Protein AF-A0A7Y3X0U9-F1 (afdb_monomer_lite)

Foldseek 3Di:
DDDPVVVVVVVVVVVVVVVPDPLVQQADPVRDGDPCLLVDPLLQQLLVLVLVLVLCCLLPVPLPLVPPPVVVVVVCVVVPVDPDLVRVQVVVVVVLNPPSSVNVVSVVSNVVSVVVSCVSPVSCVVVVVNNVVVSVVSRDSDQDPVNSVVSNVSSVVSVVVVD

Secondary structure (DSSP, 8-state):
----HHHHHHHHHHHHHHSS-----SB-TTSPBPGGGGG-HHHHHHHHHHHHHHHHHHH-SSS-GGGS-HHHHHHHHHTTS-SSHHHHHHHHHHTT-TTHHHHHHHHHHHHHHHHHHHHH-HHHHHTHHHHHHHHHHH-S----HHHHHHHHHHHHHHHHTT-

Radius of gyration: 23.31 Å; chains: 1; bounding box: 73×42×54 Å

Sequence (163 aa):
MKINIKSLIVVLISFLTFLSCTRDEVINKNGEISQELTKDPLFESMDKAYSKYLEDMIKYPRDNVNQISDKKFKKDLELNKFKSFNDYAKAKEKAGYVDFGKRIRNLIAFKAAEEKLFQKYPELKVNKKKFYSFFIKNRRSQIGDERMKQLLLGRKEIQLKKI

Structure (mmCIF, N/CA/C/O backbone):
data_AF-A0A7Y3X0U9-F1
#
_entry.id   AF-A0A7Y3X0U9-F1
#
loop_
_atom_site.group_PDB
_atom_site.id
_atom_site.type_symbol
_atom_s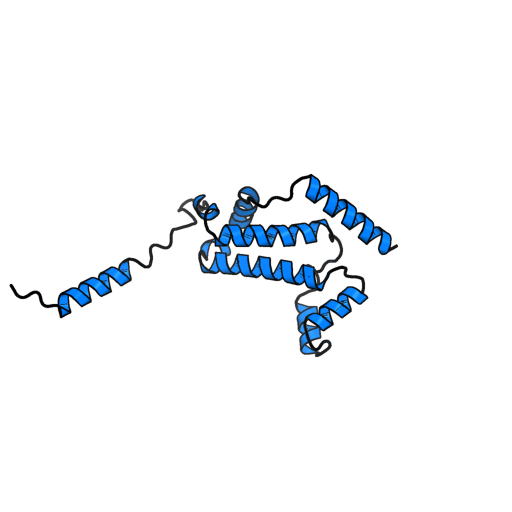ite.label_atom_id
_atom_site.label_alt_id
_atom_site.label_comp_id
_atom_site.label_asym_id
_atom_site.label_entity_id
_atom_site.label_seq_id
_atom_site.pdbx_PDB_ins_code
_atom_site.Cartn_x
_atom_site.Cartn_y
_atom_site.Cartn_z
_atom_site.occupancy
_atom_site.B_iso_or_equiv
_atom_site.auth_seq_id
_atom_site.auth_comp_id
_atom_site.auth_asym_id
_atom_site.auth_atom_id
_atom_site.pdbx_PDB_model_num
ATOM 1 N N . MET A 1 1 ? -49.341 -30.588 26.662 1.00 48.94 1 MET A N 1
ATOM 2 C CA . MET A 1 1 ? -49.182 -29.335 25.888 1.00 48.94 1 MET A CA 1
ATOM 3 C C . MET A 1 1 ? -48.378 -29.652 24.630 1.00 48.94 1 MET A C 1
ATOM 5 O O . MET A 1 1 ? -47.217 -30.014 24.758 1.00 48.94 1 MET A O 1
ATOM 9 N N . LYS A 1 2 ? -48.985 -29.642 23.433 1.00 47.41 2 LYS A N 1
ATOM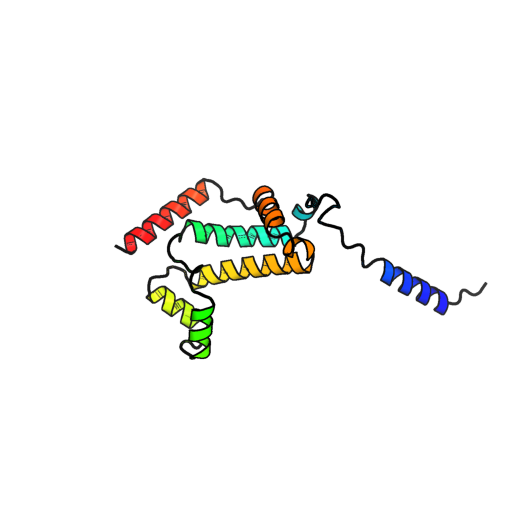 10 C CA . LYS A 1 2 ? -48.252 -29.885 22.175 1.00 47.41 2 LYS A CA 1
ATOM 11 C C . LYS A 1 2 ? -47.637 -28.564 21.716 1.00 47.41 2 LYS A C 1
ATOM 13 O O . LYS A 1 2 ? -48.366 -27.656 21.333 1.00 47.41 2 LYS A O 1
ATOM 18 N N . ILE A 1 3 ? -46.313 -28.450 21.795 1.00 57.47 3 ILE A N 1
ATOM 19 C CA . ILE A 1 3 ? -45.589 -27.287 21.276 1.00 57.47 3 ILE A CA 1
ATOM 20 C C . ILE A 1 3 ? -45.704 -27.325 19.751 1.00 57.47 3 ILE A C 1
ATOM 22 O O . ILE A 1 3 ? -45.312 -28.301 19.111 1.00 57.47 3 ILE A O 1
ATOM 26 N N . ASN A 1 4 ? -46.291 -26.282 19.168 1.00 62.59 4 ASN A N 1
ATOM 27 C CA . ASN A 1 4 ? -46.439 -26.174 17.726 1.00 62.59 4 ASN A CA 1
ATOM 28 C C . ASN A 1 4 ? -45.077 -25.804 17.122 1.00 62.59 4 ASN A C 1
ATOM 30 O O . ASN A 1 4 ? -44.650 -24.652 17.180 1.00 62.59 4 ASN A O 1
ATOM 34 N N . ILE A 1 5 ? -44.381 -26.801 16.570 1.00 66.25 5 ILE A N 1
ATOM 35 C CA . ILE A 1 5 ? -43.025 -26.681 16.004 1.00 66.25 5 ILE A CA 1
ATOM 36 C C . ILE A 1 5 ? -42.941 -25.547 14.968 1.00 66.25 5 ILE A C 1
ATOM 38 O O . ILE A 1 5 ? -41.925 -24.860 14.889 1.00 66.25 5 ILE A O 1
ATOM 42 N N . LYS A 1 6 ? -44.032 -25.274 14.236 1.00 62.84 6 LYS A N 1
ATOM 43 C CA . LYS A 1 6 ? -44.099 -24.161 13.277 1.00 62.84 6 LYS A CA 1
ATOM 44 C C . LYS A 1 6 ? -43.942 -22.792 13.951 1.00 62.84 6 LYS A C 1
ATOM 46 O O . LYS A 1 6 ? -43.264 -21.931 13.404 1.00 62.84 6 LYS A O 1
ATOM 51 N N . SER A 1 7 ? -44.496 -22.603 15.149 1.00 59.84 7 SER A N 1
ATOM 52 C CA . SER A 1 7 ? -44.334 -21.362 15.920 1.00 59.84 7 SER A CA 1
ATOM 53 C C . SER A 1 7 ? -42.931 -21.233 16.516 1.00 59.84 7 SER A C 1
ATOM 55 O O . SER A 1 7 ? -42.394 -20.132 16.561 1.00 59.84 7 SER A O 1
ATOM 57 N N . LEU A 1 8 ? -42.302 -22.348 16.909 1.00 61.34 8 LEU A N 1
ATOM 58 C CA . LEU A 1 8 ? -40.934 -22.349 17.437 1.00 61.34 8 LEU A CA 1
ATOM 59 C C . LEU A 1 8 ? -39.911 -21.934 16.364 1.00 61.34 8 LEU A C 1
ATOM 61 O O . LEU A 1 8 ? -39.004 -21.158 16.644 1.00 61.34 8 LEU A O 1
ATOM 65 N N . ILE A 1 9 ? -40.095 -22.395 15.122 1.00 65.94 9 ILE A N 1
ATOM 66 C CA . ILE A 1 9 ? -39.219 -22.065 13.987 1.00 65.94 9 ILE A CA 1
ATOM 67 C C . ILE A 1 9 ? -39.328 -20.582 13.608 1.00 65.94 9 ILE A C 1
ATOM 69 O O . ILE A 1 9 ? -38.312 -19.943 13.354 1.00 65.94 9 ILE A O 1
ATOM 73 N N . VAL A 1 10 ? -40.532 -20.002 13.618 1.00 63.84 10 VAL A N 1
ATOM 74 C CA . VAL A 1 10 ? -40.726 -18.574 13.302 1.00 63.84 10 VAL A CA 1
ATOM 75 C C . VAL A 1 10 ? -40.067 -17.674 14.351 1.00 63.84 10 VAL A C 1
ATOM 77 O O . VAL A 1 10 ? -39.431 -16.686 13.985 1.00 63.84 10 VAL A O 1
ATOM 80 N N . VAL A 1 11 ? -40.141 -18.038 15.637 1.00 61.50 11 VAL A N 1
ATOM 81 C CA . VAL A 1 11 ? -39.447 -17.325 16.727 1.00 61.50 11 VAL A CA 1
ATOM 82 C C . VAL A 1 11 ? -37.925 -17.471 16.607 1.00 61.50 11 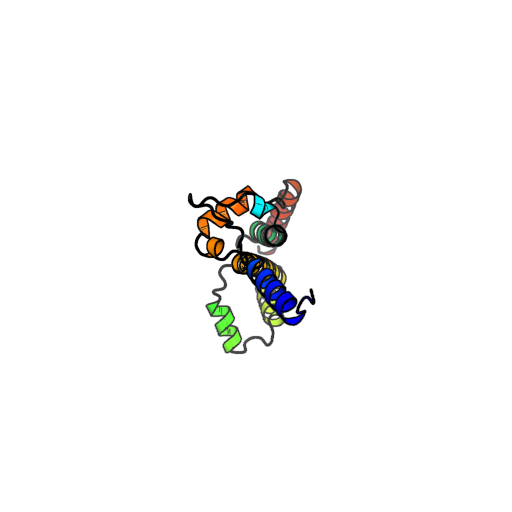VAL A C 1
ATOM 84 O O . VAL A 1 11 ? -37.195 -16.506 16.814 1.00 61.50 11 VAL A O 1
ATOM 87 N N . LEU A 1 12 ? -37.434 -18.648 16.207 1.00 53.78 12 LEU A N 1
ATOM 88 C CA . LEU A 1 12 ? -36.002 -18.897 16.024 1.00 53.78 12 LEU A CA 1
ATOM 89 C C . LEU A 1 12 ? -35.421 -18.115 14.832 1.00 53.78 12 LEU A C 1
ATOM 91 O O . LEU A 1 12 ? -34.347 -17.531 14.944 1.00 53.78 12 LEU A O 1
ATOM 95 N N . ILE A 1 13 ? -36.143 -18.059 13.706 1.00 58.31 13 ILE A N 1
ATOM 96 C CA . ILE A 1 13 ? -35.730 -17.310 12.507 1.00 58.31 13 ILE A CA 1
ATOM 97 C C . ILE A 1 13 ? -35.746 -15.803 12.781 1.00 58.31 13 ILE A C 1
ATOM 99 O O . ILE A 1 13 ? -34.822 -15.103 12.373 1.00 58.31 13 ILE A O 1
ATOM 103 N N . SER A 1 14 ? -36.739 -15.307 13.524 1.00 55.78 14 SER A N 1
ATOM 104 C CA . SER A 1 14 ? -36.769 -13.895 13.921 1.00 55.78 14 SER A CA 1
ATOM 105 C C . SER A 1 14 ? -35.627 -13.553 14.887 1.00 55.78 14 SER A C 1
ATOM 107 O O . SER A 1 14 ? -34.934 -12.563 14.657 1.00 55.78 14 SER A O 1
ATOM 109 N N . PHE A 1 15 ? -35.307 -14.408 15.867 1.00 51.75 15 PHE A N 1
ATOM 110 C CA . PHE A 1 15 ? -34.118 -14.230 16.719 1.00 51.75 15 PHE A CA 1
ATOM 111 C C . PHE A 1 15 ? -32.796 -14.233 15.930 1.00 51.75 15 PHE A C 1
ATOM 113 O O . PHE A 1 15 ? -31.916 -13.418 16.204 1.00 51.75 15 PHE A O 1
ATOM 120 N N . LEU A 1 16 ? -32.663 -15.094 14.915 1.00 51.25 16 LEU A N 1
ATOM 121 C CA . LEU A 1 16 ? -31.469 -15.163 14.062 1.00 51.25 16 LEU A CA 1
ATOM 122 C C . LEU A 1 16 ? -31.290 -13.918 13.178 1.00 51.25 16 LEU A C 1
ATOM 124 O O . LEU A 1 16 ? -30.155 -13.535 12.907 1.00 51.25 16 LEU A O 1
ATOM 128 N N . THR A 1 17 ? -32.375 -13.243 12.783 1.00 49.28 17 THR A N 1
ATOM 129 C CA . THR A 1 17 ? -32.293 -11.979 12.023 1.00 49.28 17 THR A CA 1
ATOM 130 C C . THR A 1 17 ? -31.965 -10.750 12.878 1.00 49.28 17 THR A C 1
ATOM 132 O O . THR A 1 17 ? -31.450 -9.770 12.347 1.00 49.28 17 THR A O 1
ATOM 135 N N . PHE A 1 18 ? -32.204 -10.791 14.196 1.00 44.53 18 PHE A N 1
ATOM 136 C CA . PHE A 1 18 ? -31.861 -9.685 15.105 1.00 44.53 18 PHE A CA 1
ATOM 137 C C . PHE A 1 18 ? -30.408 -9.725 15.608 1.00 44.53 18 PHE A C 1
ATOM 139 O O . PHE A 1 18 ? -29.879 -8.697 16.021 1.00 44.53 18 PHE A O 1
ATOM 146 N N . LEU A 1 19 ? -29.733 -10.877 15.529 1.00 42.31 19 LEU A N 1
ATOM 147 C CA . LEU A 1 19 ? -28.319 -11.022 15.907 1.00 42.31 19 LEU A CA 1
ATOM 148 C C . LEU A 1 19 ? -27.331 -10.543 14.829 1.00 42.31 19 LEU A C 1
ATOM 150 O O . LEU A 1 19 ? -26.132 -10.481 15.088 1.00 42.31 19 LEU A O 1
ATOM 154 N N . SER A 1 20 ? -27.807 -10.159 13.642 1.00 42.84 20 SER A N 1
ATOM 155 C CA . SER A 1 20 ? -26.967 -9.631 12.564 1.00 42.84 20 SER A CA 1
ATOM 156 C C . SER A 1 20 ? -27.253 -8.155 12.275 1.00 42.84 20 SER A C 1
ATOM 158 O O . SER A 1 20 ? -27.734 -7.848 11.191 1.00 42.84 20 SER A O 1
ATOM 160 N N . CYS A 1 21 ? -27.001 -7.240 13.222 1.00 44.12 21 CYS A N 1
ATOM 161 C CA . CYS A 1 21 ? -26.674 -5.829 12.920 1.00 44.12 21 CYS A CA 1
ATOM 162 C C . CYS A 1 21 ? -26.469 -4.956 14.172 1.00 44.12 21 CYS A C 1
ATOM 164 O O . CYS A 1 21 ? -26.972 -3.839 14.247 1.00 44.12 21 CYS A O 1
ATOM 166 N N . THR A 1 22 ? -25.660 -5.377 15.141 1.00 48.00 22 THR A N 1
ATOM 167 C CA . THR A 1 22 ? -24.850 -4.367 15.838 1.00 48.00 22 THR A CA 1
ATOM 168 C C . THR A 1 22 ? -23.586 -4.224 15.011 1.00 48.00 22 THR A C 1
ATOM 170 O O . THR A 1 22 ? -22.651 -5.008 15.141 1.00 48.00 22 THR A O 1
ATOM 173 N N . ARG A 1 23 ? -23.587 -3.283 14.058 1.00 56.31 23 ARG A N 1
ATOM 174 C CA . ARG A 1 23 ? -22.320 -2.813 13.496 1.00 56.31 23 ARG A CA 1
ATOM 175 C C . ARG A 1 23 ? -21.545 -2.297 14.700 1.00 56.31 23 ARG A C 1
ATOM 177 O O . ARG A 1 23 ? -22.005 -1.337 15.312 1.00 56.31 23 ARG A O 1
ATOM 184 N N . ASP A 1 24 ? -20.459 -2.967 15.075 1.00 62.28 24 ASP A N 1
ATOM 185 C CA . ASP A 1 24 ? -19.566 -2.443 16.102 1.00 62.28 24 ASP A CA 1
ATOM 186 C C . ASP A 1 24 ? -19.178 -1.037 15.651 1.00 62.28 24 ASP A C 1
ATOM 188 O O . ASP A 1 24 ? -18.512 -0.878 14.627 1.00 62.28 24 ASP A O 1
ATOM 192 N N . GLU A 1 25 ? -19.690 -0.015 16.337 1.00 68.44 25 GLU A N 1
ATOM 193 C CA . GLU A 1 25 ? -19.370 1.367 16.017 1.00 68.44 25 GLU A CA 1
ATOM 194 C C . GLU A 1 25 ? -17.864 1.539 16.215 1.00 68.44 25 GLU A C 1
ATOM 196 O O . GLU A 1 25 ? -17.357 1.591 17.337 1.00 68.44 25 GLU A O 1
ATOM 201 N N . VAL A 1 26 ? -17.121 1.606 15.110 1.00 85.94 26 VAL A N 1
ATOM 202 C CA . VAL A 1 26 ? -15.670 1.807 15.162 1.00 85.94 26 VAL A CA 1
ATOM 203 C C . VAL A 1 26 ? -15.338 3.261 15.463 1.00 85.94 26 VAL A C 1
ATOM 205 O O . VAL A 1 26 ? -14.230 3.557 15.903 1.00 85.94 26 VAL A O 1
ATOM 208 N N . ILE A 1 27 ? -16.291 4.170 15.260 1.00 84.38 27 ILE A N 1
ATOM 209 C CA . ILE A 1 27 ? -16.182 5.578 15.619 1.00 84.38 27 ILE A CA 1
ATOM 210 C C . ILE A 1 27 ? -17.213 5.886 16.705 1.00 84.38 27 ILE A C 1
ATOM 212 O O . ILE A 1 27 ? -18.408 5.749 16.467 1.00 84.38 27 ILE A O 1
ATOM 216 N N . ASN A 1 28 ? -16.757 6.328 17.879 1.00 83.12 28 ASN A N 1
ATOM 217 C CA . ASN A 1 28 ? -17.653 6.712 18.970 1.00 83.12 28 ASN A CA 1
ATOM 218 C C . ASN A 1 28 ? -18.346 8.064 18.698 1.00 83.12 28 ASN A C 1
ATOM 220 O O . ASN A 1 28 ? -18.006 8.792 17.763 1.00 83.12 28 ASN A O 1
ATOM 224 N N . LYS A 1 29 ? -19.286 8.453 19.567 1.00 81.19 29 LYS A N 1
ATOM 225 C CA . LYS A 1 29 ? -20.032 9.726 19.466 1.00 81.19 29 LYS A CA 1
ATOM 226 C C . LYS A 1 29 ? -19.146 10.984 19.508 1.00 81.19 29 LYS A C 1
ATOM 228 O O . LYS A 1 29 ? -19.549 12.022 18.996 1.00 81.19 29 LYS A O 1
ATOM 233 N N . ASN A 1 30 ? -17.930 10.881 20.049 1.00 81.44 30 ASN A N 1
ATOM 234 C CA . ASN A 1 30 ? -16.923 11.952 20.062 1.00 81.44 30 ASN A CA 1
ATOM 235 C C . ASN A 1 30 ? -16.055 11.950 18.783 1.00 81.44 30 ASN A C 1
ATOM 237 O O . ASN A 1 30 ? -15.088 12.703 18.644 1.00 81.44 30 ASN A O 1
ATOM 241 N N . GLY A 1 31 ? -16.376 11.070 17.833 1.00 81.19 31 GLY A N 1
ATOM 242 C CA . GLY A 1 31 ? -15.665 10.875 16.583 1.00 81.19 31 GLY A CA 1
ATOM 243 C C . GLY A 1 31 ? -14.366 10.080 16.720 1.00 81.19 31 GLY A C 1
ATOM 244 O O . GLY A 1 31 ? -13.586 10.060 15.768 1.00 81.19 31 GLY A O 1
ATOM 245 N N . GLU A 1 32 ? -14.039 9.510 17.877 1.00 89.69 32 GLU A N 1
ATOM 246 C CA . GLU A 1 32 ? -12.788 8.780 18.117 1.00 89.69 32 GLU A CA 1
ATOM 247 C C . GLU A 1 32 ? -12.855 7.355 17.581 1.00 89.69 32 GLU A C 1
ATOM 249 O O . GLU A 1 32 ? -13.880 6.691 17.688 1.00 89.69 32 GLU A O 1
ATOM 254 N N . ILE A 1 33 ? -11.740 6.887 17.017 1.00 93.00 33 ILE A N 1
ATOM 255 C CA . ILE A 1 33 ? -11.639 5.544 16.447 1.00 93.00 33 ILE A CA 1
ATOM 256 C C . ILE A 1 33 ? -11.290 4.556 17.562 1.00 93.00 33 ILE A C 1
ATOM 258 O O . ILE A 1 33 ? -10.316 4.761 18.288 1.00 93.00 33 ILE A O 1
ATOM 262 N N . SER A 1 34 ? -12.070 3.483 17.668 1.00 92.56 34 SER A N 1
ATOM 263 C CA . SER A 1 34 ? -11.877 2.406 18.635 1.00 92.56 34 SER A CA 1
ATOM 264 C C . SER A 1 34 ? -10.524 1.718 18.452 1.00 92.56 34 SER A C 1
ATOM 266 O O . SER A 1 34 ? -10.134 1.350 17.342 1.00 92.56 34 SER A O 1
ATOM 268 N N . GLN A 1 35 ? -9.826 1.480 19.565 1.00 92.31 35 GLN A N 1
ATOM 269 C CA . GLN A 1 35 ? -8.565 0.732 19.574 1.00 92.31 35 GLN A CA 1
ATOM 270 C C . GLN A 1 35 ? -8.745 -0.737 19.176 1.00 92.31 35 GLN A C 1
ATOM 272 O O . GLN A 1 35 ? -7.808 -1.353 18.665 1.00 92.31 35 GLN A O 1
ATOM 277 N N . GLU A 1 36 ? -9.952 -1.287 19.324 1.00 91.38 36 GLU A N 1
ATOM 278 C CA . GLU A 1 36 ? -10.273 -2.649 18.887 1.00 91.38 36 GLU A CA 1
ATOM 279 C C . GLU A 1 36 ? -10.109 -2.827 17.371 1.00 91.38 36 GLU A C 1
ATOM 281 O O . GLU A 1 36 ? -9.770 -3.920 16.921 1.00 91.38 36 GLU A O 1
ATOM 286 N N . LEU A 1 37 ? -10.205 -1.744 16.582 1.00 93.56 37 LEU A N 1
ATOM 287 C CA . LEU A 1 37 ? -9.921 -1.772 15.143 1.00 93.56 37 LEU A CA 1
ATOM 288 C C . LEU A 1 37 ? -8.519 -2.322 14.837 1.00 93.56 37 LEU A C 1
ATOM 290 O O . LEU A 1 37 ? -8.319 -2.976 13.819 1.00 93.56 37 LEU A O 1
ATOM 294 N N . THR A 1 38 ? -7.544 -2.094 15.723 1.00 93.81 38 THR A N 1
ATOM 295 C CA . THR A 1 38 ? -6.159 -2.567 15.545 1.00 93.81 38 THR A CA 1
ATOM 296 C C . THR A 1 38 ? -6.017 -4.086 15.649 1.00 93.81 38 THR A C 1
ATOM 298 O O . THR A 1 38 ? -4.990 -4.633 15.242 1.00 93.81 38 THR A O 1
ATOM 301 N N . LYS A 1 39 ? -7.029 -4.766 16.198 1.00 93.38 39 LYS A N 1
ATOM 302 C CA . LYS A 1 39 ? -7.097 -6.226 16.304 1.00 93.38 39 LYS A CA 1
ATOM 303 C C . LYS A 1 39 ? -7.838 -6.858 15.124 1.00 93.38 39 LYS A C 1
ATOM 305 O O . LYS A 1 39 ? -7.859 -8.080 15.014 1.00 93.38 39 LYS A O 1
ATOM 310 N N . ASP A 1 40 ? -8.434 -6.053 14.242 1.00 94.50 40 ASP A N 1
ATOM 311 C CA . ASP A 1 40 ? -9.138 -6.559 13.071 1.00 94.50 40 ASP A CA 1
ATOM 312 C C . ASP A 1 40 ? -8.149 -7.150 12.041 1.00 94.50 40 ASP A C 1
ATOM 314 O O . ASP A 1 40 ? -7.190 -6.472 11.649 1.00 94.50 40 ASP A O 1
ATOM 318 N N . PRO A 1 41 ? -8.377 -8.374 11.527 1.00 96.12 41 PRO A N 1
ATOM 319 C CA . PRO A 1 41 ? -7.525 -8.965 10.493 1.00 96.12 41 PRO A CA 1
ATOM 320 C C . PRO A 1 41 ? -7.402 -8.119 9.213 1.00 96.12 41 PRO A C 1
ATOM 322 O O . PRO A 1 41 ? -6.370 -8.151 8.541 1.00 96.12 41 PRO A O 1
ATOM 325 N N . LEU A 1 42 ? -8.427 -7.338 8.856 1.00 96.38 42 LEU A N 1
ATOM 326 C CA . LEU A 1 42 ? -8.385 -6.410 7.723 1.00 96.38 42 LEU A CA 1
ATOM 327 C C . LEU A 1 42 ? -7.461 -5.219 7.999 1.00 96.38 42 LEU A C 1
ATOM 329 O O . LEU A 1 42 ? -6.793 -4.754 7.074 1.00 96.38 42 LEU A O 1
ATOM 333 N N . PHE A 1 43 ? -7.371 -4.758 9.252 1.00 96.75 43 PHE A N 1
ATOM 334 C CA . PHE A 1 43 ? -6.412 -3.726 9.648 1.00 96.75 43 PHE A CA 1
ATOM 335 C C . PHE A 1 43 ? -4.977 -4.247 9.512 1.00 96.75 43 PHE A C 1
ATOM 337 O O . PHE A 1 43 ? -4.134 -3.586 8.903 1.00 96.75 43 PHE A O 1
ATOM 344 N N . GLU A 1 44 ? -4.707 -5.465 9.991 1.00 96.25 44 GLU A N 1
ATOM 345 C CA . GLU A 1 44 ? -3.397 -6.110 9.837 1.00 96.25 44 GLU A CA 1
ATOM 346 C C . GLU A 1 44 ? -3.045 -6.349 8.358 1.00 96.25 44 GLU A C 1
ATOM 348 O O . GLU A 1 44 ? -1.923 -6.076 7.921 1.00 96.25 44 GLU A O 1
ATOM 353 N N . SER A 1 45 ? -4.006 -6.816 7.555 1.00 96.56 45 SER A N 1
ATOM 354 C CA . SER A 1 45 ? -3.816 -7.008 6.114 1.00 96.56 45 SER A CA 1
ATOM 355 C C . SER A 1 45 ? -3.487 -5.694 5.405 1.00 96.56 45 SER A C 1
ATOM 357 O O . SER A 1 45 ? -2.623 -5.674 4.523 1.00 96.56 45 SER A O 1
ATOM 359 N N . MET A 1 46 ? -4.168 -4.603 5.767 1.00 97.44 46 MET A N 1
ATOM 360 C CA . MET A 1 46 ? -3.884 -3.275 5.229 1.00 97.44 46 MET A CA 1
ATOM 361 C C . MET A 1 46 ? -2.495 -2.793 5.654 1.00 97.44 46 MET A C 1
ATOM 363 O O . MET A 1 46 ? -1.760 -2.282 4.810 1.00 97.44 46 MET A O 1
ATOM 367 N N . ASP A 1 47 ? -2.101 -2.990 6.914 1.00 97.50 47 ASP A N 1
ATOM 368 C CA . ASP A 1 47 ? -0.771 -2.628 7.416 1.00 97.50 47 ASP A CA 1
ATOM 369 C C . ASP A 1 47 ? 0.353 -3.352 6.665 1.00 97.50 47 ASP A C 1
ATOM 371 O O . ASP A 1 47 ? 1.266 -2.710 6.144 1.00 97.50 47 ASP A O 1
ATOM 375 N N . LYS A 1 48 ? 0.248 -4.675 6.510 1.00 96.50 48 LYS A N 1
ATOM 376 C CA . LYS A 1 48 ? 1.229 -5.475 5.758 1.00 96.50 48 LYS A CA 1
ATOM 377 C C . LYS A 1 48 ? 1.371 -5.002 4.309 1.00 96.50 48 LYS A C 1
ATOM 379 O O . LYS A 1 48 ? 2.490 -4.875 3.804 1.00 96.50 48 LYS A O 1
ATOM 384 N N . ALA A 1 49 ? 0.251 -4.721 3.639 1.00 96.56 49 ALA A N 1
ATOM 385 C CA . ALA A 1 49 ? 0.261 -4.208 2.271 1.00 96.56 49 ALA A CA 1
ATOM 386 C C . ALA A 1 49 ? 0.853 -2.789 2.198 1.00 96.56 49 ALA A C 1
ATOM 388 O O . ALA A 1 49 ? 1.664 -2.495 1.314 1.00 96.56 49 ALA A O 1
ATOM 389 N N . TYR A 1 50 ? 0.516 -1.931 3.166 1.00 95.81 50 TYR A N 1
ATOM 390 C CA . TYR A 1 50 ? 1.064 -0.585 3.278 1.00 95.81 50 TYR A CA 1
ATOM 391 C C . TYR A 1 50 ? 2.580 -0.595 3.491 1.00 95.81 50 TYR A C 1
ATOM 393 O O . TYR A 1 50 ? 3.267 0.211 2.873 1.00 95.81 50 TYR A O 1
ATOM 401 N N . SER A 1 51 ? 3.135 -1.530 4.274 1.00 95.31 51 SER A N 1
ATOM 402 C CA . SER A 1 51 ? 4.592 -1.666 4.428 1.00 95.31 51 SER A CA 1
ATOM 403 C C . SER A 1 51 ? 5.292 -1.866 3.096 1.00 95.31 51 SER A C 1
ATOM 405 O O . SER A 1 51 ? 6.275 -1.188 2.826 1.00 95.31 51 SER A O 1
ATOM 407 N N . LYS A 1 52 ? 4.787 -2.767 2.244 1.00 94.62 52 LYS A N 1
ATOM 408 C CA . LYS A 1 52 ? 5.395 -3.035 0.931 1.00 94.62 52 LYS A CA 1
ATOM 409 C C . LYS A 1 52 ? 5.319 -1.822 0.014 1.00 94.62 52 LYS A C 1
ATOM 411 O O . LYS A 1 52 ? 6.307 -1.482 -0.628 1.00 94.62 52 LYS A O 1
ATOM 416 N N . TYR A 1 53 ? 4.180 -1.136 0.014 1.00 92.56 53 TYR A N 1
ATOM 417 C CA . TYR A 1 53 ? 4.033 0.127 -0.699 1.00 92.56 53 TYR A CA 1
ATOM 418 C C . TYR A 1 53 ? 4.998 1.209 -0.173 1.00 92.56 53 TYR A C 1
ATOM 420 O O . TYR A 1 53 ? 5.633 1.908 -0.961 1.00 92.56 53 TYR A O 1
ATOM 428 N N . LEU A 1 54 ? 5.173 1.315 1.146 1.00 91.88 54 LEU A N 1
ATOM 429 C CA . LEU A 1 54 ? 6.076 2.281 1.768 1.00 91.88 54 LEU A CA 1
ATOM 430 C C . LEU A 1 54 ? 7.554 1.970 1.475 1.00 91.88 54 LEU A C 1
ATOM 432 O O . LEU A 1 54 ? 8.316 2.895 1.199 1.00 91.88 54 LEU A O 1
ATOM 436 N N . GLU A 1 55 ? 7.954 0.692 1.469 1.00 93.62 55 GLU A N 1
ATOM 437 C CA . GLU A 1 55 ? 9.295 0.276 1.029 1.00 93.62 55 GLU A CA 1
ATOM 438 C C . GLU A 1 55 ? 9.579 0.769 -0.398 1.00 93.62 55 GLU A C 1
ATOM 440 O O . GLU A 1 55 ? 10.643 1.338 -0.661 1.00 93.62 55 GLU A O 1
ATOM 445 N N . ASP A 1 56 ? 8.610 0.618 -1.307 1.00 91.12 56 ASP A N 1
ATOM 446 C CA . ASP A 1 56 ? 8.727 1.111 -2.678 1.00 91.12 56 ASP A CA 1
ATOM 447 C C . ASP A 1 56 ? 8.808 2.649 -2.728 1.00 91.12 56 ASP A C 1
ATOM 449 O O . ASP A 1 56 ? 9.615 3.198 -3.480 1.00 91.12 56 ASP A O 1
ATOM 453 N N . MET A 1 57 ? 8.025 3.371 -1.917 1.00 87.69 57 MET A N 1
ATOM 454 C CA . MET A 1 57 ? 8.098 4.839 -1.850 1.00 87.69 57 MET A CA 1
ATOM 455 C C . MET A 1 57 ? 9.471 5.340 -1.387 1.00 87.69 57 MET A C 1
ATOM 457 O O . MET A 1 57 ? 9.984 6.323 -1.922 1.00 87.69 57 MET A O 1
ATOM 461 N N . ILE A 1 58 ? 10.079 4.663 -0.410 1.00 90.19 58 ILE A N 1
ATOM 462 C CA . ILE A 1 58 ? 11.404 5.013 0.114 1.00 90.19 58 ILE A CA 1
ATOM 463 C C . ILE A 1 58 ? 12.486 4.727 -0.930 1.00 90.19 58 ILE A C 1
ATOM 465 O O . ILE A 1 58 ? 13.360 5.567 -1.166 1.00 90.19 58 ILE A O 1
ATOM 469 N N . LYS A 1 59 ? 12.421 3.551 -1.567 1.00 89.12 59 LYS A N 1
ATOM 470 C CA . LYS A 1 59 ? 13.432 3.093 -2.526 1.00 89.12 59 LYS A CA 1
ATOM 471 C C . LYS A 1 59 ? 13.370 3.851 -3.861 1.00 89.12 59 LYS A C 1
ATOM 473 O O . LYS A 1 59 ? 14.413 4.111 -4.458 1.00 89.12 59 LYS A O 1
ATOM 478 N N . TYR A 1 60 ? 12.180 4.261 -4.312 1.00 84.31 60 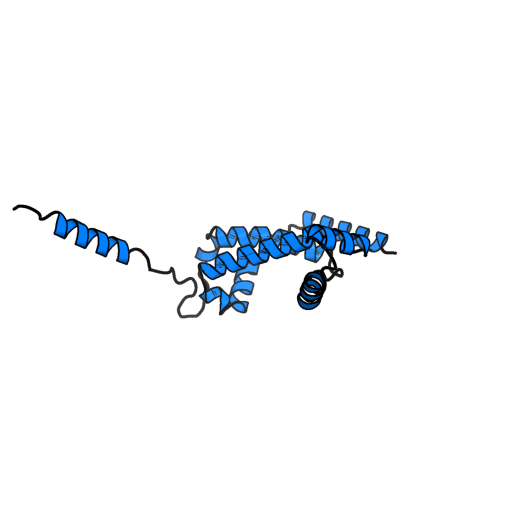TYR A N 1
ATOM 479 C CA . TYR A 1 60 ? 11.951 4.887 -5.626 1.00 84.31 60 TYR A CA 1
ATOM 480 C C . TYR A 1 60 ? 11.216 6.244 -5.529 1.00 84.31 60 TYR A C 1
ATOM 482 O O . TYR A 1 60 ? 10.142 6.415 -6.109 1.00 84.31 60 TYR A O 1
ATOM 490 N N . PRO A 1 61 ? 11.786 7.257 -4.858 1.00 69.75 61 PRO A N 1
ATOM 491 C CA . PRO A 1 61 ? 11.090 8.504 -4.494 1.00 69.75 61 PRO A CA 1
ATOM 492 C C . PRO A 1 61 ? 10.742 9.434 -5.670 1.00 69.75 61 PRO A C 1
ATOM 494 O O . PRO A 1 61 ? 9.915 10.323 -5.511 1.00 69.75 61 PRO A O 1
ATOM 497 N N . ARG A 1 62 ? 11.423 9.296 -6.820 1.00 59.94 62 ARG A N 1
ATOM 498 C CA . ARG A 1 62 ? 11.303 10.195 -7.990 1.00 59.94 62 ARG A CA 1
ATOM 499 C C . ARG A 1 62 ? 10.663 9.535 -9.210 1.00 59.94 62 ARG A C 1
ATOM 501 O O . ARG A 1 62 ? 10.238 10.236 -10.123 1.00 59.94 62 ARG A O 1
ATOM 508 N N . ASP A 1 63 ? 10.572 8.205 -9.233 1.00 57.38 63 ASP A N 1
ATOM 509 C CA . ASP A 1 63 ? 9.802 7.514 -10.263 1.00 57.38 63 ASP A CA 1
ATOM 510 C C . ASP A 1 63 ? 8.345 7.589 -9.840 1.00 57.38 63 ASP A C 1
ATOM 512 O O . ASP A 1 63 ? 7.860 6.758 -9.075 1.00 57.38 63 ASP A O 1
ATOM 516 N N . ASN A 1 64 ? 7.657 8.619 -10.312 1.00 53.09 64 ASN A N 1
ATOM 517 C CA . ASN A 1 64 ? 6.260 8.861 -10.014 1.00 53.09 64 ASN A CA 1
ATOM 518 C C . ASN A 1 64 ? 5.348 7.847 -10.715 1.00 53.09 64 ASN A C 1
ATOM 520 O O . ASN A 1 64 ? 4.527 8.193 -11.558 1.00 53.09 64 ASN A O 1
ATOM 524 N N . VAL A 1 65 ? 5.428 6.585 -10.310 1.00 51.44 65 VAL A N 1
ATOM 525 C CA . VAL A 1 65 ? 4.336 5.621 -10.480 1.00 51.44 65 VAL A CA 1
ATOM 526 C C . VAL A 1 65 ? 3.042 6.216 -9.899 1.00 51.44 65 VAL A C 1
ATOM 528 O O . VAL A 1 65 ? 1.974 6.032 -10.465 1.00 51.44 65 VAL A O 1
ATOM 531 N N . ASN A 1 66 ? 3.179 7.065 -8.873 1.00 45.09 66 ASN A N 1
ATOM 532 C CA . ASN A 1 66 ? 2.118 7.860 -8.256 1.00 45.09 66 ASN A CA 1
ATOM 533 C C . ASN A 1 66 ? 1.688 9.122 -9.049 1.00 45.09 66 ASN A C 1
ATOM 535 O O . ASN A 1 66 ? 0.728 9.769 -8.647 1.00 45.09 66 ASN A O 1
ATOM 539 N N . GLN A 1 67 ? 2.370 9.501 -10.141 1.00 47.66 67 GLN A N 1
ATOM 540 C CA . GLN A 1 67 ? 1.943 10.587 -11.054 1.00 47.66 67 GLN A CA 1
ATOM 541 C C . GLN A 1 67 ? 1.805 10.129 -12.508 1.00 47.66 67 GLN A C 1
ATOM 543 O O . GLN A 1 67 ? 1.639 10.962 -13.404 1.00 47.66 67 GLN A O 1
ATOM 548 N N . ILE A 1 68 ? 1.825 8.822 -12.790 1.00 54.00 68 ILE A N 1
ATOM 549 C CA . ILE A 1 68 ? 1.127 8.383 -13.994 1.00 54.00 68 ILE A CA 1
ATOM 550 C C . ILE A 1 68 ? -0.313 8.766 -13.723 1.00 54.00 68 ILE A C 1
ATOM 552 O O . ILE A 1 68 ? -0.962 8.164 -12.875 1.00 54.00 68 ILE A O 1
ATOM 556 N N . SER A 1 69 ? -0.784 9.827 -14.376 1.00 51.06 69 SER A N 1
ATOM 557 C CA . SER A 1 69 ? -2.191 10.151 -14.289 1.00 51.06 69 SER A CA 1
ATOM 558 C C . SER A 1 69 ? -2.920 8.888 -14.727 1.00 51.06 69 SER A C 1
ATOM 560 O O . SER A 1 69 ? -2.659 8.378 -15.820 1.00 51.06 69 SER A O 1
ATOM 562 N N . ASP A 1 70 ? -3.809 8.361 -13.884 1.00 58.47 70 ASP A N 1
ATOM 563 C CA . ASP A 1 70 ? -4.722 7.277 -14.269 1.00 58.47 70 ASP A CA 1
ATOM 564 C C . ASP A 1 70 ? -5.313 7.552 -15.658 1.00 58.47 70 ASP A C 1
ATOM 566 O O . ASP A 1 70 ? -5.503 6.649 -16.461 1.00 58.47 70 ASP A O 1
ATOM 570 N N . LYS A 1 71 ? -5.497 8.839 -15.973 1.00 61.66 71 LYS A N 1
ATOM 571 C CA . LYS A 1 71 ? -5.874 9.379 -17.275 1.00 61.66 71 LYS A CA 1
ATOM 572 C C . LYS A 1 71 ? -4.962 8.949 -18.437 1.00 61.66 71 LYS A C 1
ATOM 574 O O . LYS A 1 71 ? -5.490 8.569 -19.472 1.00 61.66 71 LYS A O 1
ATOM 579 N N . LYS A 1 72 ? -3.627 8.989 -18.316 1.00 67.69 72 LYS A N 1
ATOM 580 C CA . LYS A 1 72 ? -2.711 8.537 -19.384 1.00 67.69 72 LYS A CA 1
ATOM 581 C C . LYS A 1 72 ? -2.712 7.018 -19.527 1.00 67.69 72 LYS A C 1
ATOM 583 O O . LYS A 1 72 ? -2.735 6.537 -20.650 1.00 67.69 72 LYS A O 1
ATOM 588 N N . PHE A 1 73 ? -2.738 6.279 -18.417 1.00 67.44 73 PHE A N 1
ATOM 589 C CA . PHE A 1 73 ? -2.840 4.818 -18.465 1.00 67.44 73 PHE A CA 1
ATOM 590 C C . PHE A 1 73 ? -4.154 4.364 -19.115 1.00 67.44 73 PHE A C 1
ATOM 592 O O . PHE A 1 73 ? -4.116 3.584 -20.060 1.00 67.44 73 PHE A O 1
ATOM 599 N N . LYS A 1 74 ? -5.295 4.909 -18.671 1.00 66.75 74 LYS A N 1
ATOM 600 C CA . LYS A 1 74 ? -6.617 4.642 -19.259 1.00 66.75 74 LYS A CA 1
ATOM 601 C C . LYS A 1 74 ? -6.662 5.018 -20.736 1.00 66.75 74 LYS A C 1
ATOM 603 O O . LYS A 1 74 ? -7.070 4.200 -21.543 1.00 66.75 74 LYS A O 1
ATOM 608 N N . LYS A 1 75 ? -6.142 6.194 -21.106 1.00 73.44 75 LYS A N 1
ATOM 609 C CA . LYS A 1 75 ? -6.076 6.624 -22.508 1.00 73.44 75 LYS A CA 1
ATOM 610 C C . LYS A 1 75 ? -5.200 5.705 -23.361 1.00 73.44 75 LYS A C 1
ATOM 612 O O . LYS A 1 75 ? -5.569 5.375 -24.478 1.00 73.44 75 LYS A O 1
ATOM 617 N N . ASP A 1 76 ? -4.031 5.302 -22.871 1.00 70.19 76 ASP A N 1
ATOM 618 C CA . ASP A 1 76 ? -3.152 4.407 -23.627 1.00 70.19 76 ASP A CA 1
ATOM 619 C C . ASP A 1 76 ? -3.740 2.976 -23.728 1.00 70.19 76 ASP A C 1
ATOM 621 O O . ASP A 1 76 ? -3.508 2.305 -24.735 1.00 70.19 76 ASP A O 1
ATOM 625 N N . LEU A 1 77 ? -4.546 2.547 -22.743 1.00 69.31 77 LEU A N 1
ATOM 626 C CA . LEU A 1 77 ? -5.329 1.305 -22.780 1.00 69.31 77 LEU A CA 1
ATOM 627 C C . LEU A 1 77 ? -6.469 1.388 -23.811 1.00 69.31 77 LEU A C 1
ATOM 629 O O . LEU A 1 77 ? -6.588 0.506 -24.652 1.00 69.31 77 LEU A O 1
ATOM 633 N N . GLU A 1 78 ? -7.261 2.464 -23.788 1.00 76.06 78 GLU A N 1
ATOM 634 C CA . GLU A 1 78 ? -8.347 2.732 -24.749 1.00 76.06 78 GLU A CA 1
ATOM 635 C C . GLU A 1 78 ? -7.829 2.828 -26.193 1.00 76.06 78 GLU A C 1
ATOM 637 O O . GLU A 1 78 ? -8.509 2.426 -27.133 1.00 76.06 78 GLU A O 1
ATOM 642 N N . LEU A 1 79 ? -6.598 3.314 -26.375 1.00 80.94 79 LEU A N 1
ATOM 643 C CA . LEU A 1 79 ? -5.917 3.387 -27.671 1.00 80.94 79 LEU A CA 1
ATOM 644 C C . LEU A 1 79 ? -5.202 2.081 -28.070 1.00 80.94 79 LEU A C 1
ATOM 646 O O . LEU A 1 79 ? -4.429 2.095 -29.028 1.00 80.94 79 LEU A O 1
ATOM 650 N N . ASN A 1 80 ? -5.406 0.970 -27.348 1.00 75.12 80 ASN A N 1
ATOM 651 C CA . ASN A 1 80 ? -4.781 -0.336 -27.602 1.00 75.12 80 ASN A CA 1
ATOM 652 C C . ASN A 1 80 ? -3.243 -0.294 -27.728 1.00 75.12 80 ASN A C 1
ATOM 654 O O . ASN A 1 80 ? -2.642 -1.129 -28.408 1.00 75.12 80 ASN A O 1
ATOM 658 N N . LYS A 1 81 ? -2.565 0.654 -27.063 1.00 78.56 81 LYS A N 1
ATOM 659 C CA . LYS A 1 81 ? -1.095 0.779 -27.147 1.00 78.56 81 LYS A CA 1
ATOM 660 C C . LYS A 1 81 ? -0.347 -0.381 -26.490 1.00 78.56 81 LYS A C 1
ATOM 662 O O . LYS A 1 81 ? 0.857 -0.532 -26.688 1.00 78.56 81 LYS A O 1
ATOM 667 N N . PHE A 1 82 ? -1.035 -1.183 -25.688 1.00 76.38 82 PHE A N 1
ATOM 668 C CA . PHE A 1 82 ? -0.518 -2.386 -25.050 1.00 76.38 82 PHE A CA 1
ATOM 669 C C . PHE A 1 82 ? -1.644 -3.409 -24.908 1.00 76.38 82 PHE A C 1
ATOM 671 O O . PHE A 1 82 ? -2.790 -3.047 -24.660 1.00 76.38 82 PHE A O 1
ATOM 678 N N . LYS A 1 83 ? -1.305 -4.695 -25.053 1.00 78.81 83 LYS A N 1
ATOM 679 C CA . LYS A 1 83 ? -2.274 -5.806 -25.035 1.00 78.81 83 LYS A CA 1
ATOM 680 C C . LYS A 1 83 ? -2.587 -6.289 -23.619 1.00 78.81 83 LYS A C 1
ATOM 682 O O . LYS A 1 83 ? -3.575 -6.979 -23.398 1.00 78.81 83 LYS A O 1
ATOM 687 N N . SER A 1 84 ? -1.732 -5.950 -22.656 1.00 80.38 84 SER A N 1
ATOM 688 C CA . SER A 1 84 ? -1.860 -6.367 -21.264 1.00 80.38 84 SER A CA 1
ATOM 689 C C . SER A 1 84 ? -1.143 -5.401 -20.318 1.00 80.38 84 SER A C 1
ATOM 691 O O . SER A 1 84 ? -0.261 -4.637 -20.721 1.00 80.38 84 SER A O 1
ATOM 693 N N . PHE A 1 85 ? -1.467 -5.479 -19.023 1.00 79.25 85 PHE A N 1
ATOM 694 C CA . PHE A 1 85 ? -0.712 -4.778 -17.978 1.00 79.25 85 PHE A CA 1
ATOM 695 C C . PHE A 1 85 ? 0.781 -5.148 -17.993 1.00 79.25 85 PHE A C 1
ATOM 697 O O . PHE A 1 85 ? 1.630 -4.290 -17.763 1.00 79.25 85 PHE A O 1
ATOM 704 N N . ASN A 1 86 ? 1.115 -6.406 -18.299 1.00 86.50 86 ASN A N 1
ATOM 705 C CA . ASN A 1 86 ? 2.505 -6.854 -18.375 1.00 86.50 86 ASN A CA 1
ATOM 706 C C . ASN A 1 86 ? 3.266 -6.152 -19.504 1.00 86.50 86 ASN A C 1
ATOM 708 O O . ASN A 1 86 ? 4.419 -5.772 -19.311 1.00 86.50 86 ASN A O 1
ATOM 712 N N . ASP A 1 87 ? 2.627 -5.936 -20.655 1.00 85.44 87 ASP A N 1
ATOM 713 C CA . ASP A 1 87 ? 3.250 -5.221 -21.774 1.00 85.44 87 ASP A CA 1
ATOM 714 C C . ASP A 1 87 ? 3.492 -3.754 -21.422 1.00 85.44 87 ASP A C 1
ATOM 716 O O . ASP A 1 87 ? 4.573 -3.217 -21.671 1.00 85.44 87 ASP A O 1
ATOM 720 N N . TYR A 1 88 ? 2.518 -3.126 -20.760 1.00 82.31 88 TYR A N 1
ATOM 721 C CA . TYR A 1 88 ? 2.663 -1.771 -20.240 1.00 82.31 88 TYR A CA 1
ATOM 722 C C . TYR A 1 88 ? 3.801 -1.661 -19.218 1.00 82.31 88 TYR A C 1
ATOM 724 O O . TYR A 1 88 ? 4.639 -0.762 -19.313 1.00 82.31 88 TYR A O 1
ATOM 732 N N . ALA A 1 89 ? 3.871 -2.593 -18.265 1.00 86.44 89 ALA A N 1
ATOM 733 C CA . ALA A 1 89 ? 4.915 -2.611 -17.251 1.00 86.44 89 ALA A CA 1
ATOM 734 C C . ALA A 1 89 ? 6.310 -2.775 -17.867 1.00 86.44 89 ALA A C 1
ATOM 736 O O . ALA A 1 89 ? 7.206 -1.994 -17.552 1.00 86.44 89 ALA A O 1
ATOM 737 N N . LYS A 1 90 ? 6.467 -3.703 -18.820 1.00 88.31 90 LYS A N 1
ATOM 738 C CA . LYS A 1 90 ? 7.718 -3.884 -19.572 1.00 88.31 90 LYS A CA 1
ATOM 739 C C . LYS A 1 90 ? 8.113 -2.625 -20.341 1.00 88.31 90 LYS A C 1
ATOM 741 O O . LYS A 1 90 ? 9.285 -2.260 -20.353 1.00 88.31 90 LYS A O 1
ATOM 746 N N . ALA A 1 91 ? 7.159 -1.947 -20.980 1.00 83.38 91 ALA A N 1
ATOM 747 C CA . ALA A 1 91 ? 7.431 -0.702 -21.696 1.00 83.38 91 ALA A CA 1
ATOM 748 C C . ALA A 1 91 ? 7.915 0.411 -20.750 1.00 83.38 91 ALA A C 1
ATOM 750 O O . ALA A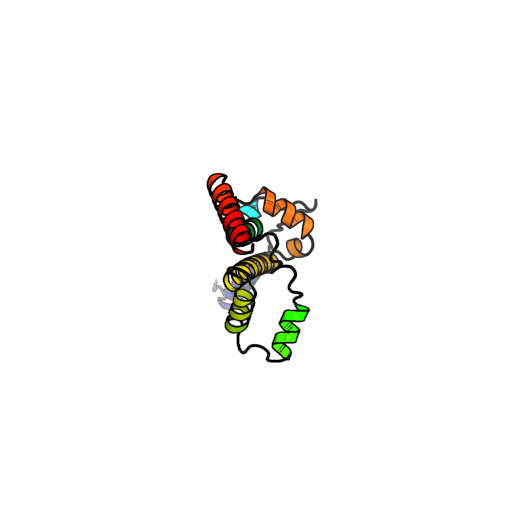 1 91 ? 8.834 1.155 -21.088 1.00 83.38 91 ALA A O 1
ATOM 751 N N . LYS A 1 92 ? 7.343 0.503 -19.543 1.00 82.62 92 LYS A N 1
ATOM 752 C CA . LYS A 1 92 ? 7.805 1.437 -18.508 1.00 82.62 92 LYS A CA 1
ATOM 753 C C . LYS A 1 92 ? 9.189 1.077 -17.981 1.00 82.62 92 LYS A C 1
ATOM 755 O O . LYS A 1 92 ? 10.030 1.959 -17.860 1.00 82.62 92 LYS A O 1
ATOM 760 N N . GLU A 1 93 ? 9.462 -0.196 -17.735 1.00 86.31 93 GLU A N 1
ATOM 761 C CA . GLU A 1 93 ? 10.787 -0.639 -17.288 1.00 86.31 93 GLU A CA 1
ATOM 762 C C . GLU A 1 93 ? 11.867 -0.345 -18.339 1.00 86.31 93 GLU A C 1
ATOM 764 O O . GLU A 1 93 ? 12.914 0.197 -17.992 1.00 86.31 93 GLU A O 1
ATOM 769 N N . LYS A 1 94 ? 11.576 -0.555 -19.633 1.00 85.25 94 LYS A N 1
ATOM 770 C CA . LYS A 1 94 ? 12.456 -0.130 -20.740 1.00 85.25 94 LYS A CA 1
ATOM 771 C C . LYS A 1 94 ? 12.701 1.380 -20.775 1.00 85.25 94 LYS A C 1
ATOM 773 O O . LYS A 1 94 ? 13.778 1.810 -21.166 1.00 85.25 94 LYS A O 1
ATOM 778 N N . ALA A 1 95 ? 11.724 2.181 -20.358 1.00 80.12 95 ALA A N 1
ATOM 779 C CA . ALA A 1 95 ? 11.849 3.634 -20.251 1.00 80.12 95 ALA A CA 1
ATOM 780 C C . ALA A 1 95 ? 12.551 4.099 -18.954 1.00 80.12 95 ALA A C 1
ATOM 782 O O . ALA A 1 95 ? 12.540 5.289 -18.648 1.00 80.12 95 ALA A O 1
ATOM 783 N N . GLY A 1 96 ? 13.134 3.182 -18.171 1.00 78.56 96 GLY A N 1
ATOM 784 C CA . GLY A 1 96 ? 13.917 3.501 -16.974 1.00 78.56 96 GLY A CA 1
ATOM 785 C C . GLY A 1 96 ? 13.123 3.549 -15.664 1.00 78.56 96 GLY A C 1
ATOM 786 O O . GLY A 1 96 ? 13.679 3.936 -14.631 1.00 78.56 96 GLY A O 1
ATOM 787 N N . TYR A 1 97 ? 11.845 3.149 -15.666 1.00 80.75 97 TYR A N 1
ATOM 788 C CA . TYR A 1 97 ? 11.048 3.010 -14.442 1.00 80.75 97 TYR A CA 1
ATOM 789 C C . TYR A 1 97 ? 11.330 1.654 -13.788 1.00 80.75 97 TYR A C 1
ATOM 791 O O . TYR A 1 97 ? 10.678 0.657 -14.092 1.00 80.75 97 TYR A O 1
ATOM 799 N N . VAL A 1 98 ? 12.306 1.611 -12.886 1.00 85.50 98 VAL A N 1
ATOM 800 C CA . VAL A 1 98 ? 12.777 0.356 -12.280 1.00 85.50 98 VAL A CA 1
ATOM 801 C C . VAL A 1 98 ? 11.668 -0.302 -11.447 1.00 85.50 98 VAL A C 1
ATOM 803 O O . VAL A 1 98 ? 10.971 0.371 -10.676 1.00 85.50 98 VAL A O 1
ATOM 806 N N . ASP A 1 99 ? 11.512 -1.621 -11.620 1.00 87.94 99 ASP A N 1
ATOM 807 C CA . ASP A 1 99 ? 10.533 -2.486 -10.941 1.00 87.94 99 ASP A CA 1
ATOM 808 C C . ASP A 1 99 ? 9.073 -2.001 -11.042 1.00 87.94 99 ASP A C 1
ATOM 810 O O . ASP A 1 99 ? 8.252 -2.244 -10.149 1.00 87.94 99 ASP A O 1
ATOM 814 N N . PHE A 1 100 ? 8.728 -1.286 -12.116 1.00 86.12 100 PHE A N 1
ATOM 815 C CA . PHE A 1 100 ? 7.430 -0.635 -12.285 1.00 86.12 100 PHE A CA 1
ATOM 816 C C . PHE A 1 100 ? 6.244 -1.576 -12.034 1.00 86.12 100 PHE A C 1
ATOM 818 O O . PHE A 1 100 ? 5.339 -1.252 -11.258 1.00 86.12 100 PHE A O 1
ATOM 825 N N . GLY A 1 101 ? 6.247 -2.759 -12.659 1.00 86.81 101 GLY A N 1
ATOM 826 C CA . GLY A 1 101 ? 5.120 -3.689 -12.562 1.00 86.81 101 GLY A CA 1
ATOM 827 C C . GLY A 1 101 ? 4.919 -4.237 -11.148 1.00 86.81 101 GLY A C 1
ATOM 828 O O . GLY A 1 101 ? 3.791 -4.482 -10.715 1.00 86.81 101 GLY A O 1
ATOM 829 N N . LYS A 1 102 ? 6.009 -4.425 -10.397 1.00 91.31 102 LYS A N 1
ATOM 830 C CA . LYS A 1 102 ? 5.959 -4.837 -8.988 1.00 91.31 102 LYS A CA 1
ATOM 831 C C . LYS A 1 102 ? 5.371 -3.727 -8.114 1.00 91.31 102 LYS A C 1
ATOM 833 O O . LYS A 1 102 ? 4.472 -3.991 -7.321 1.00 91.31 102 LYS A O 1
ATOM 838 N N . ARG A 1 103 ? 5.825 -2.490 -8.313 1.00 89.19 103 ARG A N 1
ATOM 839 C CA . ARG A 1 103 ? 5.414 -1.320 -7.523 1.00 89.19 103 ARG A CA 1
ATOM 840 C C . ARG A 1 103 ? 3.926 -1.004 -7.677 1.00 89.19 103 ARG A C 1
ATOM 842 O O . ARG A 1 103 ? 3.239 -0.772 -6.686 1.00 89.19 103 ARG A O 1
ATOM 849 N N . ILE A 1 104 ? 3.397 -1.079 -8.902 1.00 86.31 104 ILE A N 1
ATOM 850 C CA . ILE A 1 104 ? 1.951 -0.942 -9.140 1.00 86.31 104 ILE A CA 1
ATOM 851 C C . ILE A 1 104 ? 1.161 -2.037 -8.415 1.00 86.31 104 ILE A C 1
ATOM 853 O O . ILE A 1 104 ? 0.146 -1.741 -7.792 1.00 86.31 104 ILE A O 1
ATOM 857 N N . ARG A 1 105 ? 1.619 -3.294 -8.451 1.00 89.25 105 ARG A N 1
ATOM 858 C CA . ARG A 1 105 ? 0.929 -4.392 -7.757 1.00 89.25 105 ARG A CA 1
ATOM 859 C C . ARG A 1 105 ? 0.889 -4.187 -6.243 1.00 89.25 105 ARG A C 1
ATOM 861 O O . ARG A 1 105 ? -0.157 -4.422 -5.646 1.00 89.25 105 ARG A O 1
ATOM 868 N N . ASN A 1 106 ? 1.968 -3.688 -5.641 1.00 92.25 106 ASN A N 1
ATOM 869 C CA . ASN A 1 106 ? 1.990 -3.343 -4.217 1.00 92.25 106 ASN A CA 1
ATOM 870 C C . ASN A 1 106 ? 1.012 -2.203 -3.883 1.00 92.25 106 ASN A C 1
ATOM 872 O O . ASN A 1 106 ? 0.283 -2.296 -2.896 1.00 92.25 106 ASN A O 1
ATOM 876 N N . LEU A 1 107 ? 0.931 -1.166 -4.727 1.00 90.12 107 LEU A N 1
ATOM 877 C CA . LEU A 1 107 ? -0.060 -0.095 -4.573 1.00 90.12 107 LEU A CA 1
ATOM 878 C C . LEU A 1 107 ? -1.498 -0.626 -4.688 1.00 90.12 107 LEU A C 1
ATOM 880 O O . LEU A 1 107 ? -2.333 -0.310 -3.844 1.00 90.12 107 LEU A O 1
ATOM 884 N N . ILE A 1 108 ? -1.790 -1.452 -5.697 1.00 88.56 108 ILE A N 1
ATOM 885 C CA . ILE A 1 108 ? -3.114 -2.067 -5.878 1.00 88.56 108 ILE A CA 1
ATOM 886 C C . ILE A 1 108 ? -3.470 -2.932 -4.669 1.00 88.56 108 ILE A C 1
ATOM 888 O O . ILE A 1 108 ? -4.583 -2.826 -4.163 1.00 88.56 108 ILE A O 1
ATOM 892 N N . ALA A 1 109 ? -2.538 -3.749 -4.173 1.00 92.75 109 ALA A N 1
ATOM 893 C CA . ALA A 1 109 ? -2.759 -4.578 -2.992 1.00 92.75 109 ALA A CA 1
ATOM 894 C C . ALA A 1 109 ? -3.103 -3.727 -1.760 1.00 92.75 109 ALA A C 1
ATOM 896 O O . ALA A 1 109 ? -4.058 -4.037 -1.047 1.00 92.75 109 ALA A O 1
ATOM 897 N N . PHE A 1 110 ? -2.382 -2.621 -1.549 1.00 94.62 110 PHE A N 1
ATOM 898 C CA . PHE A 1 110 ? -2.688 -1.671 -0.483 1.00 94.62 110 PHE A CA 1
ATOM 899 C C . PHE A 1 110 ? -4.083 -1.046 -0.648 1.00 94.62 110 PHE A C 1
ATOM 901 O O . PHE A 1 110 ? -4.871 -1.062 0.295 1.00 94.62 110 PHE A O 1
ATOM 908 N N . LYS A 1 111 ? -4.429 -0.560 -1.847 1.00 93.44 111 LYS A N 1
ATOM 909 C CA . LYS A 1 111 ? -5.746 0.040 -2.123 1.00 93.44 111 LYS A CA 1
ATOM 910 C C . LYS A 1 111 ? -6.902 -0.949 -2.024 1.00 93.44 111 LYS A C 1
ATOM 912 O O . LYS A 1 111 ? -7.968 -0.590 -1.536 1.00 93.44 111 LYS A O 1
ATOM 917 N N . ALA A 1 112 ? -6.690 -2.196 -2.424 1.00 93.69 112 ALA A N 1
ATOM 918 C CA . ALA A 1 112 ? -7.679 -3.253 -2.268 1.00 93.69 112 ALA A CA 1
ATOM 919 C C . ALA A 1 112 ? -7.899 -3.610 -0.790 1.00 93.69 112 ALA A C 1
ATOM 921 O O . ALA A 1 112 ? -9.039 -3.809 -0.377 1.00 93.69 112 ALA A O 1
ATOM 922 N N . ALA A 1 113 ? -6.832 -3.674 0.015 1.00 96.94 113 ALA A N 1
ATOM 923 C CA . ALA A 1 113 ? -6.946 -3.910 1.454 1.00 96.94 113 ALA A CA 1
ATOM 924 C C . ALA A 1 113 ? -7.649 -2.743 2.172 1.00 96.94 113 ALA A C 1
ATOM 926 O O . ALA A 1 113 ? -8.528 -2.979 2.997 1.00 96.94 113 ALA A O 1
ATOM 927 N N . GLU A 1 114 ? -7.321 -1.500 1.803 1.00 96.12 114 GLU A N 1
ATOM 928 C CA . GLU A 1 114 ? -8.011 -0.293 2.277 1.00 96.12 114 GLU A CA 1
ATOM 929 C C . GLU A 1 114 ? -9.515 -0.347 1.963 1.00 96.12 114 GLU A C 1
ATOM 931 O O . GLU A 1 114 ? -10.341 -0.162 2.855 1.00 96.12 114 GLU A O 1
ATOM 936 N N . GLU A 1 115 ? -9.892 -0.635 0.713 1.00 95.88 115 GLU A N 1
ATOM 937 C CA . GLU A 1 115 ? -11.306 -0.663 0.325 1.00 95.88 115 GLU A CA 1
ATOM 938 C C . GLU A 1 115 ? -12.071 -1.788 1.036 1.00 95.88 115 GLU A C 1
ATOM 940 O O . GLU A 1 115 ? -13.201 -1.565 1.457 1.00 95.88 115 GLU A O 1
ATOM 945 N N . LYS A 1 116 ? -11.462 -2.962 1.260 1.00 96.38 116 LYS A N 1
ATOM 946 C CA . LYS A 1 116 ? -12.080 -4.035 2.064 1.00 96.38 116 LYS A CA 1
ATOM 947 C C . LYS A 1 116 ? -12.371 -3.586 3.497 1.00 96.38 116 LYS A C 1
ATOM 949 O O . LYS A 1 116 ? -13.453 -3.858 4.013 1.00 96.38 116 LYS A O 1
ATOM 954 N N . LEU A 1 117 ? -11.432 -2.879 4.130 1.00 95.88 117 LEU A N 1
ATOM 955 C CA . LEU A 1 117 ? -11.638 -2.330 5.469 1.00 95.88 117 LEU A CA 1
ATOM 956 C C . LEU A 1 117 ? -12.779 -1.302 5.473 1.00 95.88 117 LEU A C 1
ATOM 958 O O . LEU A 1 117 ? -13.634 -1.336 6.352 1.00 95.88 117 LEU A O 1
ATOM 962 N N . PHE A 1 118 ? -12.842 -0.434 4.462 1.00 95.06 118 PHE A N 1
ATOM 963 C CA . PHE A 1 118 ? -13.916 0.551 4.313 1.00 95.06 118 PHE A CA 1
ATOM 964 C C . PHE A 1 118 ? -15.272 -0.047 3.945 1.00 95.06 118 PHE A C 1
ATOM 966 O O . PHE A 1 118 ? -16.296 0.540 4.271 1.00 95.06 118 PHE A O 1
ATOM 973 N N . GLN A 1 119 ? -15.320 -1.202 3.289 1.00 94.38 119 GLN A N 1
ATOM 974 C CA . GLN A 1 119 ? -16.578 -1.918 3.075 1.00 94.38 119 GLN A CA 1
ATOM 975 C C . GLN A 1 119 ? -17.140 -2.448 4.398 1.00 94.38 119 GLN A C 1
ATOM 977 O O . GLN A 1 119 ? -18.348 -2.366 4.626 1.00 94.38 119 GLN A O 1
ATOM 982 N N . LYS A 1 120 ? -16.266 -2.939 5.289 1.00 94.00 120 LYS A N 1
ATOM 983 C CA . LYS A 1 120 ? -16.655 -3.373 6.637 1.00 94.00 120 LYS A CA 1
ATOM 984 C C . LYS A 1 120 ? -17.044 -2.187 7.530 1.00 94.00 120 LYS A C 1
ATOM 986 O O . LYS A 1 120 ? -18.080 -2.250 8.190 1.00 94.00 120 LYS A O 1
ATOM 991 N N . TYR A 1 121 ? -16.268 -1.102 7.468 1.00 93.06 121 TYR A N 1
ATOM 992 C CA . TYR A 1 121 ? -16.413 0.112 8.284 1.00 93.06 121 TYR A CA 1
ATOM 993 C C . TYR A 1 121 ? -16.491 1.387 7.414 1.00 93.06 121 TYR A C 1
ATOM 995 O O . TYR A 1 121 ? -15.504 2.125 7.283 1.00 93.06 121 TYR A O 1
ATOM 1003 N N . PRO A 1 122 ? -17.640 1.664 6.765 1.00 92.31 122 PRO A N 1
ATOM 1004 C CA . PRO A 1 122 ? -17.781 2.786 5.828 1.00 92.31 122 PRO A CA 1
ATOM 1005 C C . PRO A 1 122 ? -17.540 4.167 6.438 1.00 92.31 122 PRO A C 1
ATOM 1007 O O . PRO A 1 122 ? -17.092 5.086 5.751 1.00 92.31 122 PRO A O 1
ATOM 1010 N N . GLU A 1 123 ? -17.784 4.329 7.732 1.00 91.31 123 GLU A N 1
ATOM 1011 C CA . GLU A 1 123 ? -17.544 5.554 8.488 1.00 91.31 123 GLU A CA 1
ATOM 1012 C C . GLU A 1 123 ? -16.064 5.982 8.479 1.00 91.31 123 GLU A C 1
ATOM 1014 O O . GLU A 1 123 ? -15.763 7.182 8.498 1.00 91.31 123 GLU A O 1
ATOM 1019 N N . LEU A 1 124 ? -15.132 5.027 8.343 1.00 93.44 124 LEU A N 1
ATOM 1020 C CA . LEU A 1 124 ? -13.704 5.308 8.168 1.00 93.44 124 LEU A CA 1
ATOM 1021 C C . LEU A 1 124 ? -13.415 5.964 6.807 1.00 93.44 124 LEU A C 1
ATOM 1023 O O . LEU A 1 124 ? -12.524 6.810 6.704 1.00 93.44 124 LEU A O 1
ATOM 1027 N N . LYS A 1 125 ? -14.191 5.622 5.766 1.00 92.75 125 LYS A N 1
ATOM 1028 C CA . LYS A 1 125 ? -14.072 6.194 4.412 1.00 92.75 125 LYS A CA 1
ATOM 1029 C C . LYS A 1 125 ? -14.522 7.651 4.366 1.00 92.75 125 LYS A C 1
ATOM 1031 O O . LYS A 1 125 ? -13.949 8.439 3.614 1.00 92.75 125 LYS A O 1
ATOM 1036 N N . VAL A 1 126 ? -15.523 8.008 5.169 1.00 89.94 126 VAL A N 1
ATOM 1037 C CA . VAL A 1 126 ? -15.971 9.398 5.344 1.00 89.94 126 VAL A CA 1
ATOM 1038 C C . VAL A 1 126 ? -14.922 10.188 6.133 1.00 89.94 126 VAL A C 1
ATOM 1040 O O . VAL A 1 126 ? -14.549 11.293 5.748 1.00 89.94 126 VAL A O 1
ATOM 1043 N N . ASN A 1 127 ? -14.344 9.581 7.174 1.00 90.06 127 ASN A N 1
ATOM 1044 C CA . ASN A 1 127 ? -13.367 10.210 8.066 1.00 90.06 127 ASN A CA 1
ATOM 1045 C C . ASN A 1 127 ? -11.903 9.871 7.726 1.00 90.06 127 ASN A C 1
ATOM 1047 O O . ASN A 1 127 ? -11.059 9.745 8.621 1.00 90.06 127 ASN A O 1
ATOM 1051 N N . LYS A 1 128 ? -11.565 9.764 6.431 1.00 91.06 128 LYS A N 1
ATOM 1052 C CA . LYS A 1 128 ? -10.250 9.289 5.949 1.00 91.06 128 LYS A CA 1
ATOM 1053 C C . LYS A 1 128 ? -9.056 9.940 6.638 1.00 91.06 128 LYS A C 1
ATOM 1055 O O . LYS A 1 128 ? -8.136 9.242 7.046 1.00 91.06 128 LYS A O 1
ATOM 1060 N N . LYS A 1 129 ? -9.051 11.267 6.800 1.00 92.31 129 LYS A N 1
ATOM 1061 C CA . LYS A 1 129 ? -7.928 11.990 7.427 1.00 92.31 129 LYS A CA 1
ATOM 1062 C C . LYS A 1 129 ? -7.676 11.528 8.870 1.00 92.31 129 LYS A C 1
ATOM 1064 O O . LYS A 1 129 ? -6.521 11.357 9.269 1.00 92.31 129 LYS A O 1
ATOM 1069 N N . LYS A 1 130 ? -8.749 11.304 9.636 1.00 92.50 130 LYS A N 1
ATOM 1070 C CA . LYS A 1 130 ? -8.672 10.824 11.022 1.00 92.50 130 LYS A CA 1
ATOM 1071 C C . LYS A 1 130 ? -8.254 9.357 11.056 1.00 92.50 130 LYS A C 1
ATOM 1073 O O . LYS A 1 130 ? -7.337 9.014 11.797 1.00 92.50 130 LYS A O 1
ATOM 1078 N N . PHE A 1 131 ? -8.841 8.535 10.185 1.00 95.12 131 PHE A N 1
ATOM 1079 C CA . PHE A 1 131 ? -8.462 7.134 10.035 1.00 95.12 131 PHE A CA 1
ATOM 1080 C C . PHE A 1 131 ? -6.985 6.958 9.685 1.00 95.12 131 PHE A C 1
ATOM 1082 O O . PHE A 1 131 ? -6.295 6.220 10.372 1.00 95.12 131 PHE A O 1
ATOM 1089 N N . TYR A 1 132 ? -6.458 7.675 8.694 1.00 95.12 132 TYR A N 1
ATOM 1090 C CA . TYR A 1 132 ? -5.048 7.564 8.319 1.00 95.12 132 TYR A CA 1
ATOM 1091 C C . TYR A 1 132 ? -4.106 8.003 9.441 1.00 95.12 132 TYR A C 1
ATOM 1093 O O . TYR A 1 132 ? -3.109 7.334 9.702 1.00 95.12 132 TYR A O 1
ATOM 1101 N N . SER A 1 133 ? -4.441 9.083 10.152 1.00 95.31 133 SER A N 1
ATOM 1102 C CA . SER A 1 133 ? -3.687 9.504 11.340 1.00 95.31 133 SER A CA 1
ATOM 1103 C C . SER A 1 133 ? -3.669 8.417 12.421 1.00 95.31 133 SER A C 1
ATOM 1105 O O . SER A 1 133 ? -2.628 8.164 13.022 1.00 95.31 133 SER A O 1
ATOM 1107 N N . PHE A 1 134 ? -4.806 7.756 12.654 1.00 96.00 134 PHE A N 1
ATOM 1108 C CA . PHE A 1 134 ? -4.915 6.628 13.579 1.00 96.00 134 PHE A CA 1
ATOM 1109 C C . PHE A 1 134 ? -4.128 5.403 13.087 1.00 96.00 134 PHE A C 1
ATOM 1111 O O . PHE A 1 134 ? -3.339 4.837 13.838 1.00 96.00 134 PHE A O 1
ATOM 1118 N N . PHE A 1 135 ? -4.293 5.020 11.823 1.00 96.50 135 PHE A N 1
ATOM 1119 C CA . PHE A 1 135 ? -3.643 3.871 11.199 1.00 96.50 135 PHE A CA 1
ATOM 1120 C C . PHE A 1 135 ? -2.118 3.973 11.276 1.00 96.50 135 PHE A C 1
ATOM 1122 O O . PHE A 1 135 ? -1.463 3.044 11.736 1.00 96.50 135 PHE A O 1
ATOM 1129 N N . ILE A 1 136 ? -1.545 5.124 10.907 1.00 94.56 136 ILE A N 1
ATOM 1130 C CA . ILE A 1 136 ? -0.090 5.328 10.935 1.00 94.56 136 ILE A CA 1
ATOM 1131 C C . ILE A 1 136 ? 0.478 5.248 12.356 1.00 94.56 136 ILE A C 1
ATOM 1133 O O . ILE A 1 136 ? 1.591 4.759 12.523 1.00 94.56 136 ILE A O 1
ATOM 1137 N N . LYS A 1 137 ? -0.270 5.685 13.375 1.00 94.69 137 LYS A N 1
ATOM 1138 C CA . LYS A 1 137 ? 0.166 5.596 14.777 1.00 94.69 137 LYS A CA 1
ATOM 1139 C C . LYS A 1 137 ? 0.102 4.174 15.334 1.00 94.69 137 LYS A C 1
ATOM 1141 O O . LYS A 1 137 ? 0.950 3.809 16.136 1.00 94.69 137 LYS A O 1
ATOM 1146 N N . ASN A 1 138 ? -0.890 3.390 14.916 1.00 95.25 138 ASN A N 1
ATOM 1147 C CA . ASN A 1 138 ? -1.194 2.089 15.523 1.00 95.25 138 ASN A CA 1
ATOM 1148 C C . ASN A 1 138 ? -0.749 0.882 14.682 1.00 95.25 138 ASN A C 1
ATOM 1150 O O . ASN A 1 138 ? -1.017 -0.267 15.033 1.00 95.25 138 ASN A O 1
ATOM 1154 N N . ARG A 1 139 ? -0.077 1.121 13.556 1.00 93.69 139 ARG A N 1
ATOM 1155 C CA . ARG A 1 139 ? 0.461 0.059 12.708 1.00 93.69 139 ARG A CA 1
ATOM 1156 C C . ARG A 1 139 ? 1.615 -0.694 13.375 1.00 93.69 139 ARG A C 1
ATOM 1158 O O . ARG A 1 139 ? 2.460 -0.087 14.036 1.00 93.69 139 ARG A O 1
ATOM 1165 N N . ARG A 1 140 ? 1.698 -2.003 13.127 1.00 92.88 140 ARG A N 1
ATOM 1166 C CA . ARG A 1 140 ? 2.712 -2.897 13.719 1.00 92.88 140 ARG A CA 1
ATOM 1167 C C . ARG A 1 140 ? 3.862 -3.203 12.764 1.00 92.88 140 ARG A C 1
ATOM 1169 O O . ARG A 1 140 ? 4.988 -3.414 13.195 1.00 92.88 140 ARG A O 1
ATOM 1176 N N . SER A 1 141 ? 3.607 -3.182 11.462 1.00 91.69 141 SER A N 1
ATOM 1177 C CA . SER A 1 141 ? 4.545 -3.587 10.411 1.00 91.69 141 SER A CA 1
ATOM 1178 C C . SER A 1 141 ? 5.492 -2.444 10.019 1.00 91.69 141 SER A C 1
ATOM 1180 O O . SER A 1 141 ? 5.673 -2.133 8.838 1.00 91.69 141 SER A O 1
ATOM 1182 N N . GLN A 1 142 ? 6.069 -1.758 11.005 1.00 89.88 142 GLN A N 1
ATOM 1183 C CA . GLN A 1 142 ? 6.966 -0.628 10.769 1.00 89.88 142 GLN A CA 1
ATOM 1184 C C . GLN A 1 142 ? 8.275 -1.078 10.102 1.00 89.88 142 GLN A C 1
ATOM 1186 O O . GLN A 1 142 ? 8.740 -2.201 10.286 1.00 89.88 142 GLN A O 1
ATOM 1191 N N . ILE A 1 143 ? 8.860 -0.199 9.287 1.00 90.50 143 ILE A N 1
ATOM 1192 C CA . ILE A 1 143 ? 10.155 -0.460 8.653 1.00 90.50 143 ILE A CA 1
ATOM 1193 C C . ILE A 1 143 ? 11.226 -0.173 9.704 1.00 90.50 143 ILE A C 1
ATOM 1195 O O . ILE A 1 143 ? 11.412 0.983 10.070 1.00 90.50 143 ILE A O 1
ATOM 1199 N N . GLY A 1 144 ? 11.901 -1.216 10.189 1.00 91.94 144 GLY A N 1
ATOM 1200 C CA . GLY A 1 144 ? 13.012 -1.068 11.132 1.00 91.94 144 GLY A CA 1
ATOM 1201 C C . GLY A 1 144 ? 14.257 -0.440 10.496 1.00 91.94 144 GLY A C 1
ATOM 1202 O O . GLY A 1 144 ? 14.412 -0.442 9.271 1.00 91.94 144 GLY A O 1
ATOM 1203 N N . ASP A 1 145 ? 15.169 0.048 11.336 1.00 93.56 145 ASP A N 1
ATOM 1204 C CA . ASP A 1 145 ? 16.344 0.828 10.921 1.00 93.56 145 ASP A CA 1
ATOM 1205 C C . ASP A 1 145 ? 17.237 0.105 9.913 1.00 93.56 145 ASP A C 1
ATOM 1207 O O . ASP A 1 145 ? 17.658 0.689 8.914 1.00 93.56 145 ASP A O 1
ATOM 1211 N N . GLU A 1 146 ? 17.500 -1.183 10.130 1.00 96.06 146 GLU A N 1
ATOM 1212 C CA . GLU A 1 146 ? 18.357 -1.961 9.233 1.00 96.06 146 GLU A CA 1
ATOM 1213 C C . GLU A 1 146 ? 17.735 -2.088 7.838 1.00 96.06 146 GLU A C 1
ATOM 1215 O O . GLU A 1 146 ? 18.377 -1.852 6.813 1.00 96.06 146 GLU A O 1
ATOM 1220 N N . ARG A 1 147 ? 16.426 -2.353 7.788 1.00 94.81 147 ARG A N 1
ATOM 1221 C CA . ARG A 1 147 ? 15.692 -2.403 6.525 1.00 94.81 147 ARG A CA 1
ATOM 1222 C C . ARG A 1 147 ? 15.662 -1.034 5.848 1.00 94.81 147 ARG A C 1
ATOM 1224 O O . ARG A 1 147 ? 15.829 -0.960 4.632 1.00 94.81 147 ARG A O 1
ATOM 1231 N N . MET A 1 148 ? 15.488 0.043 6.614 1.00 94.56 148 MET A N 1
ATOM 1232 C CA . MET A 1 148 ? 15.537 1.413 6.103 1.00 94.56 148 MET A CA 1
ATOM 1233 C C . MET A 1 148 ? 16.888 1.711 5.440 1.00 94.56 148 MET A C 1
ATOM 1235 O O . MET A 1 148 ? 16.916 2.178 4.300 1.00 94.56 148 MET A O 1
ATOM 1239 N N . LYS A 1 149 ? 18.006 1.376 6.097 1.00 95.25 149 LYS A N 1
ATOM 1240 C CA . LYS A 1 149 ? 19.357 1.542 5.534 1.00 95.25 149 LYS A CA 1
ATOM 1241 C C . LYS A 1 149 ? 19.505 0.804 4.205 1.00 95.25 149 LYS A C 1
ATOM 1243 O O . LYS A 1 149 ? 19.930 1.410 3.223 1.00 95.25 149 LYS A O 1
ATOM 1248 N N . GLN A 1 150 ? 19.082 -0.459 4.136 1.00 95.56 150 GLN A N 1
ATOM 1249 C CA . GLN A 1 150 ? 19.125 -1.248 2.898 1.00 95.56 150 GLN A CA 1
ATOM 1250 C C . GLN A 1 150 ? 18.318 -0.605 1.760 1.00 95.56 150 GLN A C 1
ATOM 1252 O O . GLN A 1 150 ? 18.776 -0.558 0.618 1.00 95.56 150 GLN A O 1
ATOM 1257 N N . LEU A 1 151 ? 17.122 -0.083 2.053 1.00 93.81 151 LEU A N 1
ATOM 1258 C CA . LEU A 1 151 ? 16.283 0.591 1.055 1.00 93.81 151 LEU A CA 1
ATOM 1259 C C . LEU A 1 151 ? 16.934 1.882 0.544 1.00 93.81 151 LEU A C 1
ATOM 1261 O O . LEU A 1 151 ? 16.893 2.153 -0.657 1.00 93.81 151 LEU A O 1
ATOM 1265 N N . LEU A 1 152 ? 17.560 2.658 1.433 1.00 93.00 152 LEU A N 1
ATOM 1266 C CA . LEU A 1 152 ? 18.269 3.890 1.081 1.00 93.00 152 LEU A CA 1
ATOM 1267 C C . LEU A 1 152 ? 19.545 3.621 0.269 1.00 93.00 152 LEU 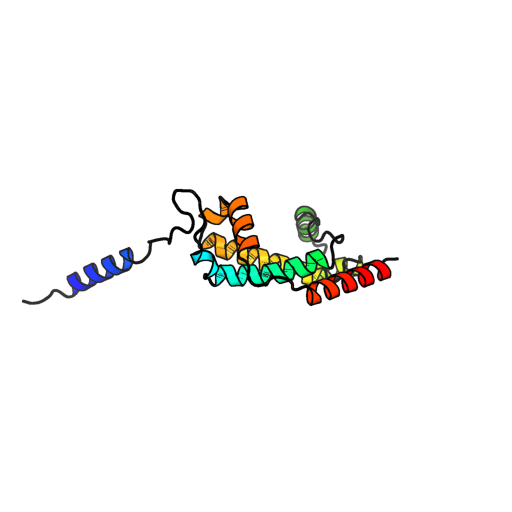A C 1
ATOM 1269 O O . LEU A 1 152 ? 19.824 4.351 -0.684 1.00 93.00 152 LEU A O 1
ATOM 1273 N N . LEU A 1 153 ? 20.286 2.557 0.588 1.00 92.88 153 LEU A N 1
ATOM 1274 C CA . LEU A 1 153 ? 21.433 2.115 -0.208 1.00 92.88 153 LEU A CA 1
ATOM 1275 C C . LEU A 1 153 ? 20.994 1.669 -1.606 1.00 92.88 153 LEU A C 1
ATOM 1277 O O . LEU A 1 153 ? 21.496 2.191 -2.601 1.00 92.88 153 LEU A O 1
ATOM 1281 N N . GLY A 1 154 ? 19.973 0.811 -1.696 1.00 90.44 154 GLY A N 1
ATOM 1282 C CA . GLY A 1 154 ? 19.421 0.387 -2.984 1.00 90.44 154 GLY A CA 1
ATOM 1283 C C . GLY A 1 154 ? 18.897 1.562 -3.820 1.00 90.44 154 GLY A C 1
ATOM 1284 O O . GLY A 1 154 ? 19.073 1.589 -5.037 1.00 90.44 154 GLY A O 1
ATOM 1285 N N . ARG A 1 155 ? 18.303 2.581 -3.183 1.00 89.19 155 ARG A N 1
ATOM 1286 C CA . ARG A 1 155 ? 17.928 3.840 -3.848 1.00 89.19 155 ARG A CA 1
ATOM 1287 C C . ARG A 1 155 ? 19.140 4.539 -4.466 1.00 89.19 155 ARG A C 1
ATOM 1289 O O . ARG A 1 155 ? 19.045 4.999 -5.602 1.00 89.19 155 ARG A O 1
ATOM 1296 N N . LYS A 1 156 ? 20.251 4.649 -3.732 1.00 88.06 156 LYS A N 1
ATOM 1297 C CA . LYS A 1 156 ? 21.484 5.284 -4.222 1.00 88.06 156 LYS A CA 1
ATOM 1298 C C . LYS A 1 156 ? 22.027 4.546 -5.447 1.00 88.06 156 LYS A C 1
ATOM 1300 O O . LYS A 1 156 ? 22.331 5.187 -6.445 1.00 88.06 156 LYS A O 1
ATOM 1305 N N . GLU A 1 157 ? 22.070 3.217 -5.412 1.00 86.88 157 GLU A N 1
ATOM 1306 C CA . GLU A 1 157 ? 22.509 2.396 -6.551 1.00 86.88 157 GLU A CA 1
ATOM 1307 C C . GLU A 1 157 ? 21.649 2.616 -7.800 1.00 86.88 157 GLU A C 1
ATOM 1309 O O . GLU A 1 157 ? 22.174 2.771 -8.901 1.00 86.88 157 GLU A O 1
ATOM 1314 N N . ILE A 1 158 ? 20.323 2.676 -7.639 1.00 82.69 158 ILE A N 1
ATOM 1315 C CA . ILE A 1 158 ? 19.400 2.964 -8.746 1.00 82.69 158 ILE A CA 1
ATOM 1316 C C . ILE A 1 158 ? 19.664 4.352 -9.334 1.00 82.69 158 ILE A C 1
ATOM 1318 O O . ILE A 1 158 ? 19.602 4.521 -10.549 1.00 82.69 158 ILE A O 1
ATOM 1322 N N . GLN A 1 159 ? 19.940 5.347 -8.489 1.00 80.62 159 GLN A N 1
ATOM 1323 C CA . GLN A 1 159 ? 20.240 6.705 -8.943 1.00 80.62 159 GLN A CA 1
ATOM 1324 C C . GLN A 1 159 ? 21.574 6.781 -9.689 1.00 80.62 159 GLN A C 1
ATOM 1326 O O . GLN A 1 159 ? 21.642 7.464 -10.704 1.00 80.62 159 GLN A O 1
ATOM 1331 N N . LEU A 1 160 ? 22.595 6.052 -9.232 1.00 79.25 160 LEU A N 1
ATOM 1332 C CA . LEU A 1 160 ? 23.905 6.004 -9.885 1.00 79.25 160 LEU A CA 1
ATOM 1333 C C . LEU A 1 160 ? 23.854 5.323 -11.256 1.00 79.25 160 LEU A C 1
ATOM 1335 O O . LEU A 1 160 ? 24.528 5.774 -12.165 1.00 79.25 160 LEU A O 1
ATOM 1339 N N . LYS A 1 161 ? 23.020 4.291 -11.440 1.00 70.75 161 LYS A N 1
ATOM 1340 C CA . LYS A 1 161 ? 22.821 3.637 -12.750 1.00 70.75 161 LYS A CA 1
ATOM 1341 C C . LYS A 1 161 ? 22.072 4.497 -13.780 1.00 70.75 161 LYS A C 1
ATOM 1343 O O . LYS A 1 161 ? 21.962 4.086 -14.930 1.00 70.75 161 LYS A O 1
ATOM 1348 N N . LYS A 1 162 ? 21.479 5.623 -13.364 1.00 59.28 162 LYS A N 1
ATOM 1349 C CA . LYS A 1 162 ? 20.768 6.566 -14.247 1.00 59.28 162 LYS A CA 1
ATOM 1350 C C . LYS A 1 162 ? 21.654 7.739 -14.712 1.00 59.28 162 LYS A C 1
ATOM 1352 O O . LYS A 1 162 ? 21.149 8.567 -15.466 1.00 59.28 162 LYS A O 1
ATOM 1357 N N . ILE A 1 163 ? 22.903 7.826 -14.238 1.00 48.44 163 ILE A N 1
ATOM 1358 C CA . ILE A 1 163 ? 23.938 8.790 -14.661 1.00 48.44 163 ILE A CA 1
ATOM 1359 C C . ILE A 1 163 ? 24.857 8.077 -15.650 1.00 48.44 163 ILE A C 1
ATOM 1361 O O . ILE A 1 163 ? 25.196 8.709 -16.671 1.00 48.44 163 ILE A O 1
#

pLDDT: mean 81.1, std 15.97, range [42.31, 97.5]